Protein AF-A0A529GI12-F1 (afdb_monomer)

Sequence (80 aa):
LRPILMTTAAMALGVVPLIISSGAGAAARYSMGLVIFTGILVGTMFTLFVVPMFYTFIASKDLPHHAEKPDPNLMPALQD

pLDDT: mean 81.03, std 10.63, range [59.0, 94.19]

Foldseek 3Di:
DVVLVVVLVVQLVVLVCLLVDDDVCSVVSNVVSVCSNVCSVVVSVCCVPVVVVVVCVVVVVVPDPPPVPPDPVVPCVVVD

Mean predicted aligned error: 12.0 Å

Solvent-accessible surface area (backbone atoms 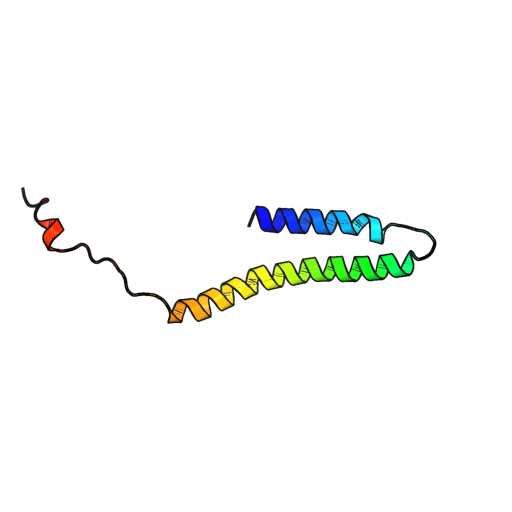only — not comparable to full-atom values): 4802 Å² total; per-residue (Å²): 108,75,68,61,53,51,52,51,51,54,54,48,61,67,37,48,59,42,50,73,45,80,63,95,63,25,70,60,38,27,53,52,28,52,53,50,47,53,48,52,57,52,50,49,53,47,48,71,53,48,53,56,53,51,45,53,65,51,46,72,76,64,67,74,84,72,74,78,67,77,58,76,84,75,58,69,82,81,74,126

Structure (mmCIF, N/CA/C/O backbone):
data_AF-A0A529GI12-F1
#
_entry.id   AF-A0A529GI12-F1
#
loop_
_atom_site.group_PDB
_atom_site.id
_atom_site.type_symbol
_atom_site.label_atom_id
_atom_site.label_alt_id
_atom_site.label_comp_id
_atom_site.label_asym_id
_atom_site.label_entity_id
_atom_site.label_seq_id
_atom_site.pdbx_PDB_ins_code
_atom_site.Cartn_x
_atom_site.Cartn_y
_atom_site.Cartn_z
_atom_site.occupancy
_atom_site.B_iso_or_equiv
_atom_site.auth_seq_id
_atom_site.auth_comp_id
_atom_site.auth_asym_id
_atom_site.auth_atom_id
_atom_site.pdbx_PDB_model_num
ATOM 1 N N . LEU A 1 1 ? -2.108 6.454 10.798 1.00 64.38 1 LEU A N 1
ATOM 2 C CA . LEU A 1 1 ? -2.148 6.704 9.333 1.00 64.38 1 LEU A CA 1
ATOM 3 C C . LEU A 1 1 ? -0.808 7.158 8.753 1.00 64.38 1 LEU A C 1
ATOM 5 O O . LEU A 1 1 ? -0.419 6.609 7.732 1.00 64.38 1 LEU A O 1
ATOM 9 N N . ARG A 1 2 ? -0.077 8.088 9.399 1.00 78.12 2 ARG A N 1
ATOM 10 C CA . ARG A 1 2 ? 1.243 8.561 8.922 1.00 78.12 2 ARG A CA 1
ATOM 11 C C . ARG A 1 2 ? 2.221 7.432 8.511 1.00 78.12 2 ARG A C 1
ATOM 13 O O . ARG A 1 2 ? 2.763 7.545 7.420 1.00 78.12 2 ARG A O 1
ATOM 20 N N . PRO A 1 3 ? 2.380 6.326 9.270 1.00 84.00 3 PRO A N 1
ATOM 21 C CA . PRO A 1 3 ? 3.296 5.242 8.883 1.00 84.00 3 PRO A CA 1
ATOM 22 C C . PRO A 1 3 ? 2.821 4.407 7.685 1.00 84.00 3 PRO A C 1
ATOM 24 O O . PRO A 1 3 ? 3.632 4.023 6.853 1.00 84.00 3 PRO A O 1
ATOM 27 N N . ILE A 1 4 ? 1.509 4.164 7.568 1.00 82.75 4 ILE A N 1
ATOM 28 C CA . ILE A 1 4 ? 0.919 3.351 6.488 1.00 82.75 4 ILE A CA 1
ATOM 29 C C . ILE A 1 4 ? 1.065 4.072 5.149 1.00 82.75 4 ILE A C 1
ATOM 31 O O . ILE A 1 4 ? 1.487 3.480 4.163 1.00 82.75 4 ILE A O 1
ATOM 35 N N . LEU A 1 5 ? 0.780 5.377 5.127 1.00 82.25 5 LEU A N 1
ATOM 36 C CA . LEU A 1 5 ? 0.965 6.173 3.917 1.00 82.25 5 LEU A CA 1
ATOM 37 C C . LEU A 1 5 ? 2.444 6.234 3.509 1.00 82.25 5 LEU A C 1
ATOM 39 O O . LEU A 1 5 ? 2.750 6.115 2.325 1.00 82.25 5 LEU A O 1
ATOM 43 N N . MET A 1 6 ? 3.362 6.331 4.478 1.00 91.50 6 MET A N 1
ATOM 44 C CA . MET A 1 6 ? 4.808 6.345 4.230 1.00 91.50 6 MET A CA 1
ATOM 45 C C . MET A 1 6 ? 5.306 5.064 3.550 1.00 91.50 6 MET A C 1
ATOM 47 O O . MET A 1 6 ? 6.035 5.145 2.563 1.00 91.50 6 MET A O 1
ATOM 51 N N . THR A 1 7 ? 4.895 3.888 4.035 1.00 90.00 7 THR A N 1
ATOM 52 C CA . THR A 1 7 ? 5.328 2.609 3.452 1.00 90.00 7 THR A CA 1
ATOM 53 C C . THR A 1 7 ? 4.736 2.399 2.064 1.00 90.00 7 THR A C 1
ATOM 55 O O . THR A 1 7 ? 5.451 1.994 1.149 1.00 90.00 7 THR A O 1
ATOM 58 N N . THR A 1 8 ? 3.463 2.752 1.866 1.00 84.75 8 THR A N 1
ATOM 59 C CA . THR A 1 8 ? 2.819 2.642 0.550 1.00 84.75 8 THR A CA 1
ATOM 60 C C . THR A 1 8 ? 3.424 3.593 -0.475 1.00 84.75 8 THR A C 1
ATOM 62 O O . THR A 1 8 ? 3.630 3.196 -1.619 1.00 84.75 8 THR A O 1
ATOM 65 N N . ALA A 1 9 ? 3.799 4.809 -0.064 1.00 84.00 9 ALA A N 1
ATOM 66 C CA . ALA A 1 9 ? 4.490 5.761 -0.926 1.00 84.00 9 ALA A CA 1
ATOM 67 C C . ALA A 1 9 ? 5.893 5.263 -1.302 1.00 84.00 9 ALA A C 1
ATOM 69 O O . ALA A 1 9 ? 6.255 5.292 -2.476 1.00 84.00 9 ALA A O 1
ATOM 70 N N . ALA A 1 10 ? 6.661 4.745 -0.338 1.00 89.00 10 ALA A N 1
ATOM 71 C CA . ALA A 1 10 ? 7.982 4.177 -0.602 1.00 89.00 10 ALA A CA 1
ATOM 72 C C . ALA A 1 10 ? 7.916 3.000 -1.591 1.00 89.00 10 ALA A C 1
ATOM 74 O O . ALA A 1 10 ? 8.714 2.925 -2.524 1.00 89.00 10 ALA A O 1
ATOM 75 N N . MET A 1 11 ? 6.931 2.112 -1.430 1.00 8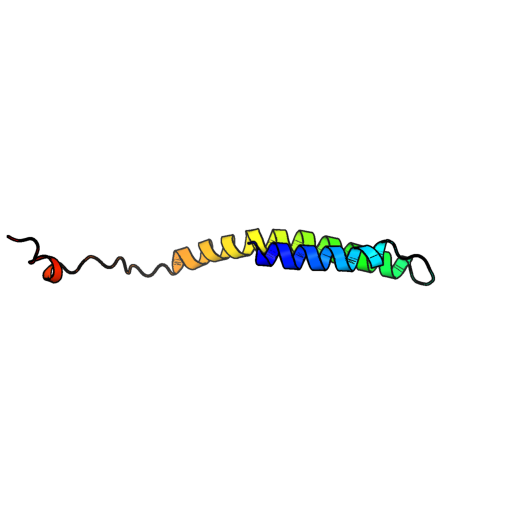7.06 11 MET A N 1
ATOM 76 C CA . MET A 1 11 ? 6.751 0.957 -2.307 1.00 87.06 11 MET A CA 1
ATOM 77 C C . MET A 1 11 ? 6.298 1.368 -3.715 1.00 87.06 11 MET A C 1
ATOM 79 O O . MET A 1 11 ? 6.839 0.870 -4.699 1.00 87.06 11 MET A O 1
ATOM 83 N N . ALA A 1 12 ? 5.373 2.328 -3.826 1.00 83.94 12 ALA A N 1
ATOM 84 C CA . ALA A 1 12 ? 4.955 2.886 -5.110 1.00 83.94 12 ALA A CA 1
ATOM 85 C C . ALA A 1 12 ? 6.139 3.511 -5.866 1.00 83.94 12 ALA A C 1
ATOM 87 O O . ALA A 1 12 ? 6.365 3.189 -7.031 1.00 83.94 12 ALA A O 1
ATOM 88 N N . LEU A 1 13 ? 6.945 4.335 -5.188 1.00 87.06 13 LEU A N 1
ATOM 89 C CA . LEU A 1 13 ? 8.144 4.946 -5.767 1.00 87.06 13 LEU A CA 1
ATOM 90 C C . LEU A 1 13 ? 9.211 3.912 -6.156 1.00 87.06 13 LEU A C 1
ATOM 92 O O . LEU A 1 13 ? 9.884 4.098 -7.164 1.00 87.06 13 LEU A O 1
ATOM 96 N N . GLY A 1 14 ? 9.349 2.809 -5.414 1.00 86.56 14 GLY A N 1
ATOM 97 C CA . GLY A 1 14 ? 10.271 1.720 -5.756 1.00 86.56 14 GLY A CA 1
ATOM 98 C C . GLY A 1 14 ? 9.872 0.931 -7.009 1.00 86.56 14 GLY A C 1
ATOM 99 O O . GLY A 1 14 ? 10.734 0.388 -7.698 1.00 86.56 14 GLY A O 1
ATOM 100 N N . VAL A 1 15 ? 8.577 0.893 -7.339 1.00 84.69 15 VAL A N 1
ATOM 1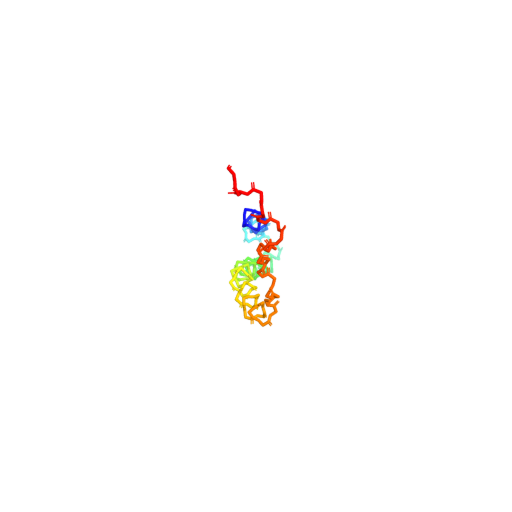01 C CA . VAL A 1 15 ? 8.049 0.182 -8.517 1.00 84.69 15 VAL A CA 1
ATOM 102 C C . VAL A 1 15 ? 8.057 1.060 -9.770 1.00 84.69 15 VAL A C 1
ATOM 104 O O . VAL A 1 15 ? 8.189 0.542 -10.877 1.00 84.69 15 VAL A O 1
ATOM 107 N N . VAL A 1 16 ? 7.995 2.385 -9.618 1.00 84.56 16 VAL A N 1
ATOM 108 C CA . VAL A 1 16 ? 8.030 3.348 -10.733 1.00 84.56 16 VAL A CA 1
ATOM 109 C C . VAL A 1 16 ? 9.191 3.087 -11.717 1.00 84.56 16 VAL A C 1
ATOM 111 O O . VAL A 1 16 ? 8.901 2.944 -12.905 1.00 84.56 16 VAL A O 1
ATOM 114 N N . PRO A 1 17 ? 10.462 2.908 -11.294 1.00 80.62 17 PRO A N 1
ATOM 115 C CA . PRO A 1 17 ? 11.582 2.611 -12.194 1.00 80.62 17 PRO A CA 1
ATOM 116 C C . PRO A 1 17 ? 11.401 1.340 -13.033 1.00 80.62 17 PRO A C 1
ATOM 118 O O . PRO A 1 17 ? 11.876 1.282 -14.165 1.00 80.62 17 PRO A O 1
ATOM 121 N N . LEU A 1 18 ? 10.700 0.327 -12.508 1.00 79.56 18 LEU A N 1
ATOM 122 C CA . LEU A 1 18 ? 10.447 -0.932 -13.220 1.00 79.56 18 LEU A CA 1
ATOM 123 C C . LEU A 1 18 ? 9.518 -0.734 -14.424 1.00 79.56 18 LEU A C 1
ATOM 125 O O . LEU A 1 18 ? 9.637 -1.462 -15.408 1.00 79.56 18 LEU A O 1
ATOM 129 N N . ILE A 1 19 ? 8.626 0.258 -14.351 1.00 75.69 19 ILE A N 1
ATOM 130 C CA . ILE A 1 19 ? 7.652 0.591 -15.399 1.00 75.69 19 ILE A CA 1
ATOM 131 C C . ILE A 1 19 ? 8.313 1.411 -16.517 1.0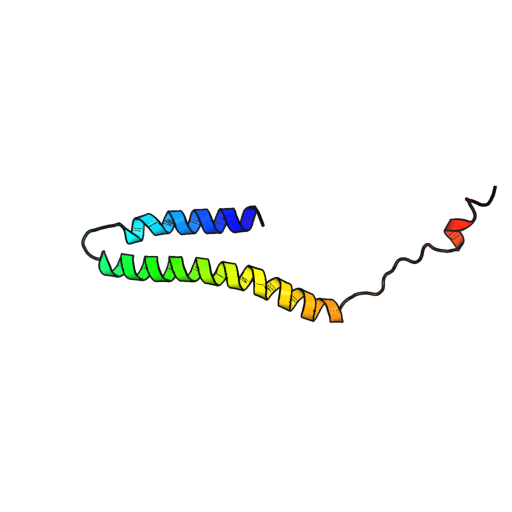0 75.69 19 ILE A C 1
ATOM 133 O O . ILE A 1 19 ? 7.990 1.227 -17.687 1.00 75.69 19 ILE A O 1
ATOM 137 N N . ILE A 1 20 ? 9.260 2.289 -16.174 1.00 79.62 20 ILE A N 1
ATOM 138 C CA . ILE A 1 20 ? 9.973 3.160 -17.13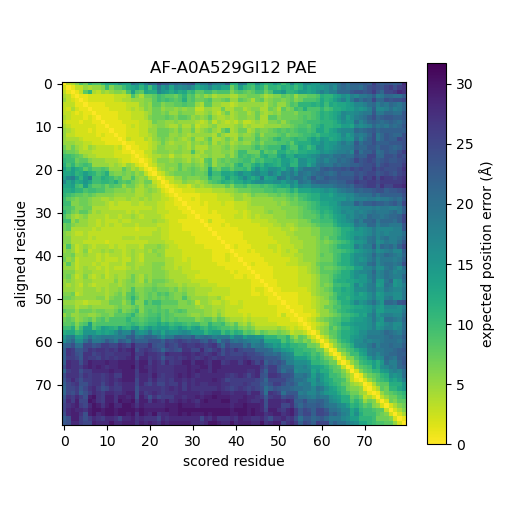1 1.00 79.62 20 ILE A CA 1
ATOM 139 C C . ILE A 1 20 ? 11.228 2.504 -17.734 1.00 79.62 20 ILE A C 1
ATOM 141 O O . ILE A 1 20 ? 11.811 3.044 -18.675 1.00 79.62 20 ILE A O 1
ATOM 145 N N . SER A 1 21 ? 11.663 1.348 -17.218 1.00 77.75 21 SER A N 1
ATOM 146 C CA . SER A 1 21 ? 12.849 0.645 -17.724 1.00 77.75 21 SER A CA 1
ATOM 147 C C . SER A 1 21 ? 12.610 0.110 -19.142 1.00 77.75 21 SER A C 1
ATOM 149 O O . SER A 1 21 ? 11.663 -0.642 -19.377 1.00 77.75 21 SER A O 1
ATOM 151 N N . SER A 1 22 ? 13.515 0.423 -20.067 1.00 73.88 22 SER A N 1
ATOM 152 C CA . SER A 1 22 ? 13.528 -0.084 -21.444 1.00 73.88 22 SER A CA 1
ATOM 153 C C . SER A 1 22 ? 14.689 -1.068 -21.654 1.00 73.88 22 SER A C 1
ATOM 155 O O . SER A 1 22 ? 15.743 -0.947 -21.032 1.00 73.88 22 SER A O 1
ATOM 157 N N . GLY A 1 23 ? 14.482 -2.094 -22.487 1.00 80.12 23 GLY A N 1
ATOM 158 C CA . GLY A 1 23 ? 15.462 -3.159 -22.745 1.00 80.12 23 GLY A CA 1
ATOM 159 C C . GLY A 1 23 ? 14.832 -4.547 -22.906 1.00 80.12 23 GLY A C 1
ATOM 160 O O . GLY A 1 23 ? 13.609 -4.697 -22.943 1.00 80.12 23 GLY A O 1
ATOM 161 N N . ALA A 1 24 ? 15.665 -5.588 -22.993 1.00 81.50 24 ALA A N 1
ATOM 162 C CA . ALA A 1 24 ? 15.195 -6.971 -23.079 1.00 81.50 24 ALA A CA 1
ATOM 163 C C . ALA A 1 24 ? 14.363 -7.346 -21.835 1.00 81.50 24 ALA A C 1
ATOM 165 O O . ALA A 1 24 ? 14.798 -7.158 -20.698 1.00 81.50 24 ALA A O 1
ATOM 166 N N . GLY A 1 25 ? 13.145 -7.850 -22.052 1.00 82.00 25 GLY A N 1
ATOM 167 C CA . GLY A 1 25 ? 12.207 -8.175 -20.971 1.00 82.00 25 GLY A CA 1
ATOM 168 C C . GLY A 1 25 ? 11.455 -6.975 -20.374 1.00 82.00 25 GLY A C 1
ATOM 169 O O . GLY A 1 25 ? 10.756 -7.148 -19.377 1.00 82.00 25 GLY A O 1
ATOM 170 N N . ALA A 1 26 ? 11.543 -5.779 -20.972 1.00 83.31 26 ALA A N 1
ATOM 171 C CA . ALA A 1 26 ? 10.815 -4.593 -20.506 1.00 83.31 26 ALA A CA 1
ATOM 172 C C . ALA A 1 26 ? 9.294 -4.806 -20.450 1.00 83.31 26 ALA A C 1
ATOM 174 O O . ALA A 1 26 ? 8.667 -4.414 -19.473 1.00 83.31 26 ALA A O 1
ATOM 175 N N . ALA A 1 27 ? 8.709 -5.509 -21.426 1.00 84.62 27 ALA A N 1
ATOM 176 C CA . ALA A 1 27 ? 7.279 -5.834 -21.418 1.00 84.62 27 ALA A CA 1
ATOM 177 C C . ALA A 1 27 ? 6.864 -6.655 -20.178 1.00 84.62 27 ALA A C 1
ATOM 179 O O . ALA A 1 27 ? 5.826 -6.390 -19.573 1.00 84.62 27 ALA A O 1
ATOM 180 N N . ALA A 1 28 ? 7.703 -7.607 -19.749 1.00 87.81 28 ALA A N 1
ATOM 181 C CA . ALA A 1 28 ? 7.441 -8.416 -18.559 1.00 87.81 28 ALA A CA 1
ATOM 182 C C . ALA A 1 28 ? 7.542 -7.585 -17.268 1.00 87.81 28 ALA A C 1
ATOM 184 O O . ALA A 1 28 ? 6.688 -7.700 -16.389 1.00 87.81 28 ALA A O 1
ATOM 185 N N . ARG A 1 29 ? 8.548 -6.704 -17.166 1.00 88.62 29 ARG A N 1
ATOM 186 C CA . ARG A 1 29 ? 8.717 -5.790 -16.020 1.00 88.62 29 ARG A CA 1
ATOM 187 C C . ARG A 1 29 ? 7.601 -4.756 -15.940 1.00 88.62 29 ARG A C 1
ATOM 189 O O . ARG A 1 29 ? 7.112 -4.491 -14.849 1.00 88.62 29 ARG A O 1
ATOM 196 N N . TYR A 1 30 ? 7.167 -4.238 -17.084 1.00 88.12 30 TYR A N 1
ATOM 197 C CA . TYR A 1 30 ? 6.037 -3.324 -17.187 1.00 88.12 30 TYR A CA 1
ATOM 198 C C . TYR A 1 30 ? 4.751 -3.981 -16.676 1.00 88.12 30 TYR A C 1
ATOM 200 O O . TYR A 1 30 ? 4.088 -3.429 -15.801 1.00 88.12 30 TYR A O 1
ATOM 208 N N . SER A 1 31 ? 4.441 -5.196 -17.145 1.00 89.38 31 SER A N 1
ATOM 209 C CA . SER A 1 31 ? 3.260 -5.937 -16.690 1.00 89.38 31 SER A CA 1
ATOM 210 C C . SER A 1 31 ? 3.308 -6.228 -15.186 1.00 89.38 31 SER A C 1
ATOM 212 O O . SER A 1 31 ? 2.318 -6.015 -14.490 1.00 89.38 31 SER A O 1
ATOM 214 N N . MET A 1 32 ? 4.457 -6.676 -14.669 1.00 90.25 32 MET A N 1
ATOM 215 C CA . MET A 1 32 ? 4.662 -6.905 -13.232 1.00 90.25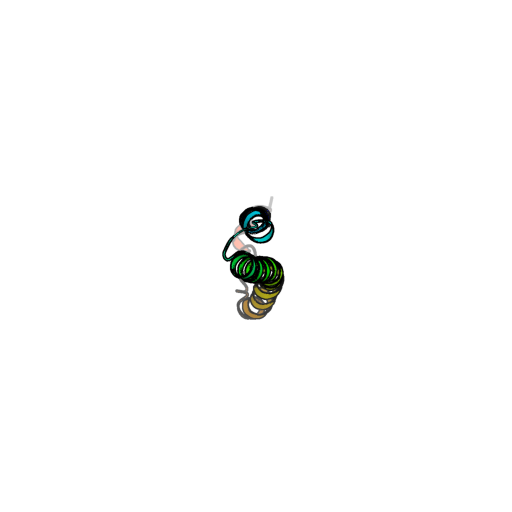 32 MET A CA 1
ATOM 216 C C . MET A 1 32 ? 4.498 -5.610 -12.425 1.00 90.25 32 MET A C 1
ATOM 218 O O . MET A 1 32 ? 3.774 -5.584 -11.433 1.00 90.25 32 MET A O 1
ATOM 222 N N . GLY A 1 33 ? 5.135 -4.521 -12.862 1.00 88.25 33 GLY A N 1
ATOM 223 C CA . GLY A 1 33 ? 5.096 -3.230 -12.181 1.00 88.25 33 GLY A CA 1
ATOM 224 C C . GLY A 1 33 ? 3.689 -2.639 -12.124 1.00 88.25 33 GLY A C 1
ATOM 225 O O . GLY A 1 33 ? 3.282 -2.130 -11.083 1.00 88.25 33 GLY A O 1
ATOM 226 N N . LEU A 1 34 ? 2.910 -2.774 -13.199 1.00 90.62 34 LEU A N 1
ATOM 227 C CA . LEU A 1 34 ? 1.530 -2.294 -13.259 1.00 90.62 34 LEU A CA 1
ATOM 228 C C . LEU A 1 34 ? 0.612 -3.085 -12.311 1.00 90.62 34 LEU A C 1
ATOM 230 O O . LEU A 1 34 ? -0.152 -2.484 -11.552 1.00 90.62 34 LEU A O 1
ATOM 234 N N . VAL A 1 35 ? 0.727 -4.418 -12.280 1.00 92.88 35 VAL A N 1
ATOM 235 C CA . VAL A 1 35 ? -0.030 -5.271 -11.342 1.00 92.88 35 VAL A CA 1
ATOM 236 C C . VAL A 1 35 ? 0.311 -4.938 -9.891 1.00 92.88 35 VAL A C 1
ATOM 238 O O . VAL A 1 35 ? -0.584 -4.790 -9.063 1.00 92.88 35 VAL A O 1
ATOM 241 N N . ILE A 1 36 ? 1.596 -4.770 -9.574 1.00 91.75 36 ILE A N 1
ATOM 242 C CA . ILE A 1 36 ? 2.037 -4.450 -8.214 1.00 91.75 36 ILE A CA 1
ATOM 243 C C . ILE A 1 36 ? 1.539 -3.058 -7.809 1.00 91.75 36 ILE A C 1
ATOM 245 O O . ILE A 1 36 ? 0.951 -2.906 -6.742 1.00 91.75 36 ILE A O 1
ATOM 249 N N . PHE A 1 37 ? 1.716 -2.047 -8.662 1.00 89.62 37 PHE A N 1
ATOM 250 C CA . PHE A 1 37 ? 1.299 -0.676 -8.365 1.00 89.62 37 PHE A CA 1
ATOM 251 C C . PHE A 1 37 ? -0.207 -0.584 -8.093 1.00 89.62 37 PHE A C 1
ATOM 253 O O . PHE A 1 37 ? -0.633 -0.031 -7.078 1.00 89.62 37 PHE A O 1
ATOM 260 N N . THR A 1 38 ? -1.014 -1.179 -8.974 1.00 91.69 38 THR A N 1
ATOM 261 C CA . THR A 1 38 ? -2.473 -1.207 -8.818 1.00 91.69 38 THR A CA 1
ATOM 262 C C . THR A 1 38 ? -2.892 -2.023 -7.595 1.00 91.69 38 THR A C 1
ATOM 264 O O . THR A 1 38 ? -3.732 -1.568 -6.820 1.00 91.69 38 THR A O 1
ATOM 267 N N . GLY A 1 39 ? -2.261 -3.177 -7.361 1.00 92.94 39 GLY A N 1
ATOM 268 C CA . GLY A 1 39 ? -2.537 -4.046 -6.220 1.00 92.94 39 GLY A CA 1
ATOM 269 C C . GLY A 1 39 ? -2.253 -3.389 -4.872 1.00 92.94 39 GLY A C 1
ATOM 270 O O . GLY A 1 39 ? -3.074 -3.491 -3.964 1.00 92.94 39 GLY A O 1
ATOM 271 N N . ILE A 1 40 ? -1.141 -2.661 -4.734 1.00 91.88 40 ILE A N 1
ATOM 272 C CA . ILE A 1 40 ? -0.815 -1.967 -3.480 1.00 91.88 40 ILE A CA 1
ATOM 273 C C . ILE A 1 40 ? -1.755 -0.775 -3.272 1.00 91.88 40 ILE A C 1
ATOM 275 O O . ILE A 1 40 ? -2.223 -0.566 -2.153 1.00 91.88 40 ILE A O 1
ATOM 279 N N . LEU A 1 41 ? -2.076 -0.015 -4.326 1.00 90.62 41 LEU A N 1
ATOM 280 C CA . LEU A 1 41 ? -2.985 1.132 -4.234 1.00 90.62 41 LEU A CA 1
ATOM 281 C C . LEU A 1 41 ? -4.393 0.695 -3.803 1.00 90.62 41 LEU A C 1
ATOM 283 O O . LEU A 1 41 ? -4.935 1.202 -2.818 1.00 90.62 41 LEU A O 1
ATOM 287 N N . VAL A 1 42 ? -4.960 -0.292 -4.503 1.00 94.00 42 VAL A N 1
ATOM 288 C CA . VAL A 1 42 ? -6.296 -0.826 -4.213 1.00 94.00 42 VAL A CA 1
ATOM 289 C C . VAL A 1 42 ? -6.302 -1.595 -2.895 1.00 94.00 42 VAL A C 1
ATOM 291 O O . VAL A 1 42 ? -7.198 -1.395 -2.081 1.00 94.00 42 VAL A O 1
ATOM 294 N N . GLY A 1 43 ? -5.291 -2.426 -2.637 1.00 93.50 43 GLY A N 1
ATOM 295 C CA . GLY A 1 43 ? -5.179 -3.213 -1.409 1.00 93.50 43 GLY A CA 1
ATOM 296 C C . GLY A 1 43 ? -5.033 -2.348 -0.157 1.00 93.50 43 GLY A C 1
ATOM 297 O O . GLY A 1 43 ? -5.639 -2.651 0.871 1.00 93.50 43 GLY A O 1
ATOM 298 N N . THR A 1 44 ? -4.303 -1.232 -0.243 1.00 91.25 44 THR A N 1
ATOM 299 C CA . THR A 1 44 ? -4.189 -0.263 0.859 1.00 91.25 44 THR A CA 1
ATOM 300 C C . THR A 1 44 ? -5.527 0.403 1.134 1.00 91.25 44 THR A C 1
ATOM 302 O O . THR A 1 44 ? -5.952 0.446 2.287 1.00 91.25 44 THR A O 1
ATOM 305 N N . MET A 1 45 ? -6.210 0.896 0.092 1.00 92.12 45 MET A N 1
ATOM 306 C CA . MET A 1 45 ? -7.544 1.482 0.241 1.00 92.12 45 MET A CA 1
ATOM 307 C C . MET A 1 45 ? -8.503 0.468 0.859 1.00 92.12 45 MET A C 1
ATOM 309 O O . MET A 1 45 ? -9.112 0.748 1.886 1.00 92.12 45 MET A O 1
ATOM 313 N N . PHE A 1 46 ? -8.560 -0.741 0.305 1.00 94.19 46 PHE A N 1
ATOM 314 C CA . PHE A 1 46 ? -9.390 -1.817 0.825 1.00 94.19 46 PHE A CA 1
ATOM 315 C C . PHE A 1 46 ? -9.087 -2.095 2.298 1.00 94.19 46 PHE A C 1
ATOM 317 O O . PHE A 1 46 ? -9.991 -2.040 3.117 1.00 94.19 46 PHE A O 1
ATOM 324 N N . THR A 1 47 ? -7.825 -2.288 2.678 1.00 91.12 47 THR A N 1
ATOM 325 C CA . THR A 1 47 ? -7.434 -2.553 4.074 1.00 91.12 47 THR A CA 1
ATOM 326 C C . THR A 1 47 ? -7.848 -1.418 5.011 1.00 91.12 47 THR A C 1
ATOM 328 O O . THR A 1 47 ? -8.422 -1.673 6.068 1.00 91.12 47 THR A O 1
ATOM 331 N N . LEU A 1 48 ? -7.607 -0.163 4.618 1.00 90.31 48 LEU A N 1
ATOM 332 C CA . LEU A 1 48 ? -7.945 1.007 5.429 1.00 90.31 48 LEU A CA 1
ATOM 333 C C . LEU A 1 48 ? -9.448 1.178 5.660 1.00 90.31 48 LEU A C 1
ATOM 335 O O . LEU A 1 48 ? -9.811 1.770 6.668 1.00 90.31 48 LEU A O 1
ATOM 339 N N . PHE A 1 49 ? -10.308 0.679 4.772 1.00 90.81 49 PHE A N 1
ATOM 340 C CA . PHE A 1 49 ? -11.764 0.749 4.943 1.00 90.81 49 PHE A CA 1
ATOM 341 C C . PHE A 1 49 ? -12.358 -0.532 5.537 1.00 90.81 49 PHE A C 1
ATOM 343 O O . PHE A 1 49 ? -13.240 -0.482 6.391 1.00 90.81 49 PHE A O 1
ATOM 350 N N . VAL A 1 50 ? -11.862 -1.690 5.114 1.00 93.94 50 VAL A N 1
ATOM 351 C CA . VAL A 1 50 ? -12.421 -2.999 5.451 1.00 93.94 50 VAL A CA 1
ATOM 352 C C . VAL A 1 50 ? -12.041 -3.418 6.859 1.00 93.94 50 VAL A C 1
ATOM 354 O O . VAL A 1 50 ? -12.918 -3.814 7.620 1.00 93.94 50 VAL A O 1
ATOM 357 N N . VAL A 1 51 ? -10.774 -3.271 7.256 1.00 92.62 51 VAL A N 1
ATOM 358 C CA . VAL A 1 51 ? -10.339 -3.606 8.620 1.00 92.62 51 VAL A CA 1
ATOM 359 C C . VAL A 1 51 ? -11.144 -2.849 9.685 1.00 92.62 51 VAL A C 1
ATOM 361 O O . VAL A 1 51 ? -11.668 -3.514 10.578 1.00 92.62 51 VAL A O 1
ATOM 364 N N . PRO A 1 52 ? -11.319 -1.511 9.624 1.00 87.31 52 PRO A N 1
ATOM 365 C CA . PRO A 1 52 ? -12.123 -0.814 10.625 1.00 87.31 52 PRO A CA 1
ATOM 366 C C . PRO A 1 52 ? -13.614 -1.153 10.549 1.00 87.31 52 PRO A C 1
ATOM 368 O O . PRO A 1 52 ? -14.249 -1.218 11.595 1.00 87.31 52 PRO A O 1
ATOM 371 N N . MET A 1 53 ? -14.171 -1.411 9.361 1.00 90.94 53 MET A N 1
ATOM 372 C CA . MET A 1 53 ? -15.571 -1.833 9.220 1.00 90.94 53 MET A CA 1
ATOM 373 C C . MET A 1 53 ? -15.829 -3.186 9.898 1.00 90.94 53 MET A C 1
ATOM 375 O O . MET A 1 53 ? -16.794 -3.336 10.645 1.00 90.94 53 MET A O 1
ATOM 379 N N . PHE A 1 54 ? -14.935 -4.155 9.706 1.00 90.94 54 PHE A N 1
ATOM 380 C CA . PHE A 1 54 ? -15.028 -5.435 10.404 1.00 90.94 54 PHE A CA 1
ATOM 381 C C . PHE A 1 54 ? -14.716 -5.302 11.895 1.00 90.94 54 PHE A C 1
ATOM 383 O O . PHE A 1 54 ? -15.383 -5.942 12.706 1.00 90.94 54 PHE A O 1
ATOM 390 N N . TYR A 1 55 ? -13.758 -4.450 12.273 1.00 87.31 55 TYR A N 1
ATOM 391 C CA . TYR A 1 55 ? -13.461 -4.180 13.676 1.00 87.31 55 TYR A CA 1
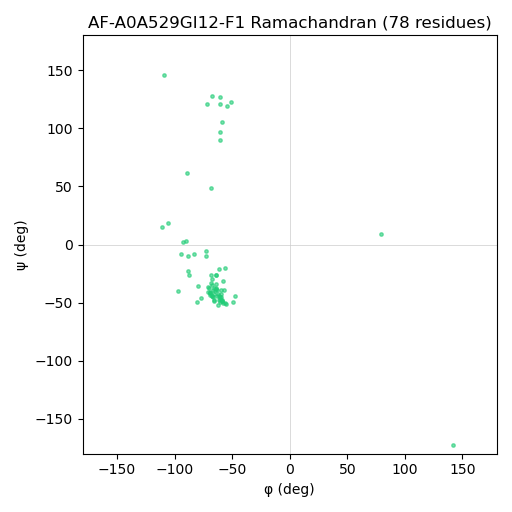ATOM 392 C C . TYR A 1 55 ? -14.689 -3.635 14.404 1.00 87.31 55 TYR A C 1
ATOM 394 O O . TYR A 1 55 ? -15.037 -4.167 15.446 1.00 87.31 55 TYR A O 1
ATOM 402 N N . THR A 1 56 ? -15.395 -2.636 13.868 1.00 85.56 56 THR A N 1
ATOM 403 C CA . THR A 1 56 ? -16.600 -2.101 14.525 1.00 85.56 56 THR A CA 1
ATOM 404 C C . THR A 1 56 ? -17.750 -3.104 14.535 1.00 85.56 56 THR A C 1
ATOM 406 O O . THR A 1 56 ? -18.482 -3.170 15.522 1.00 85.56 56 THR A O 1
ATOM 409 N N . PHE A 1 57 ? -17.893 -3.923 13.489 1.00 85.88 57 PHE A N 1
ATOM 410 C CA . PHE A 1 57 ? -18.908 -4.976 13.427 1.00 85.88 57 PHE A CA 1
ATOM 411 C C . PHE A 1 57 ? -18.694 -6.082 14.473 1.00 85.88 57 PHE A C 1
ATOM 413 O O . PHE A 1 57 ? -19.658 -6.558 15.075 1.00 85.88 57 PHE A O 1
ATOM 420 N N . ILE A 1 58 ? -17.440 -6.484 14.700 1.00 83.88 58 ILE A N 1
ATOM 421 C CA . ILE A 1 58 ? -17.071 -7.510 15.685 1.00 83.88 58 ILE A CA 1
ATOM 422 C C . ILE A 1 58 ? -17.016 -6.900 17.092 1.00 83.88 58 ILE A C 1
ATOM 424 O O . ILE A 1 58 ? -17.674 -7.405 17.993 1.00 83.88 58 ILE A O 1
ATOM 428 N N . ALA A 1 59 ? -16.331 -5.767 17.276 1.00 76.94 59 ALA A N 1
ATOM 429 C CA . ALA A 1 59 ? -16.185 -5.099 18.571 1.00 76.94 59 ALA A CA 1
ATOM 430 C C . ALA A 1 59 ? -17.518 -4.597 19.148 1.00 76.94 59 ALA A C 1
ATOM 432 O O . ALA A 1 59 ? -17.661 -4.539 20.364 1.00 76.94 59 ALA A O 1
ATOM 433 N N . SER A 1 60 ? -18.527 -4.302 18.317 1.00 63.25 60 SER A N 1
ATOM 434 C CA . SER A 1 60 ? -19.883 -4.014 18.820 1.0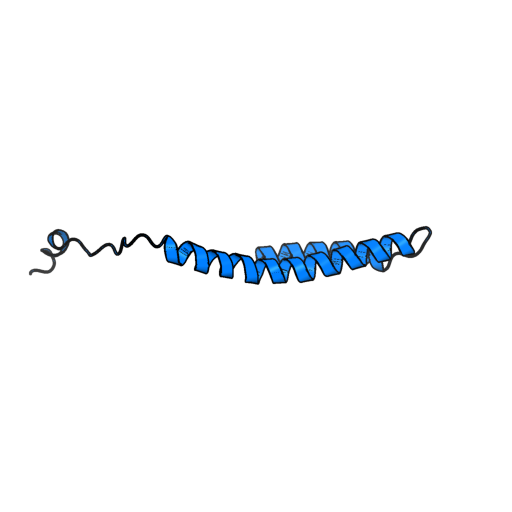0 63.25 60 SER A CA 1
ATOM 435 C C . SER A 1 60 ? -20.506 -5.196 19.571 1.00 63.25 60 SER A C 1
ATOM 437 O O . SER A 1 60 ? -21.421 -4.990 20.363 1.00 63.25 60 SER A O 1
ATOM 439 N N . LYS A 1 61 ? -20.029 -6.426 19.341 1.00 60.81 61 LYS A N 1
ATOM 440 C CA . LYS A 1 61 ? -20.472 -7.628 20.061 1.00 60.81 61 LYS A CA 1
ATOM 4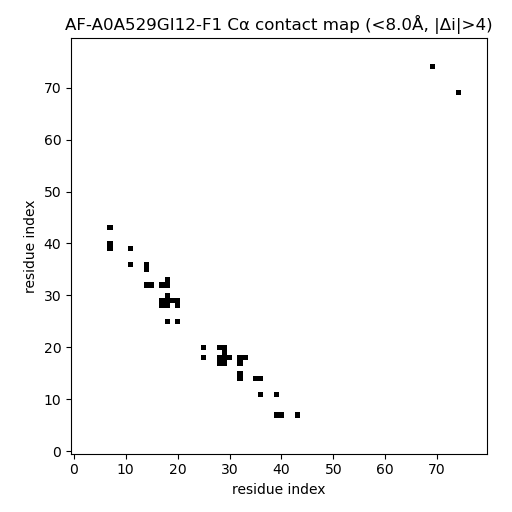41 C C . LYS A 1 61 ? -19.661 -7.884 21.335 1.00 60.81 61 LYS A C 1
ATOM 443 O O . LYS A 1 61 ? -20.190 -8.504 22.250 1.00 60.81 61 LYS A O 1
ATOM 448 N N . ASP A 1 62 ? -18.440 -7.349 21.409 1.00 60.56 62 ASP A N 1
ATOM 449 C CA . ASP A 1 62 ? -17.470 -7.594 22.485 1.00 60.56 62 ASP A CA 1
ATOM 450 C C . ASP A 1 62 ? -17.220 -6.377 23.395 1.00 60.56 62 ASP A C 1
ATOM 452 O O . ASP A 1 62 ? -16.247 -6.390 24.138 1.00 60.56 62 ASP A O 1
ATOM 456 N N . LEU A 1 63 ? -18.057 -5.326 23.373 1.00 64.56 63 LEU A N 1
ATOM 457 C CA . LEU A 1 63 ? -17.981 -4.211 24.334 1.00 64.56 63 LEU A CA 1
ATOM 458 C C . LEU A 1 63 ? -18.153 -4.742 25.773 1.00 64.56 63 LEU A C 1
ATOM 460 O O . LEU A 1 63 ? -19.287 -5.023 26.185 1.00 64.56 63 LEU A O 1
ATOM 464 N N . PRO A 1 64 ? -17.087 -4.833 26.593 1.00 60.59 64 PRO A N 1
ATOM 465 C CA . PRO A 1 64 ? -17.245 -5.127 28.001 1.00 60.59 64 PRO A CA 1
ATOM 466 C C . PRO A 1 64 ? -17.842 -3.867 28.625 1.00 60.59 64 PRO A C 1
ATOM 468 O O . PRO A 1 64 ? -17.261 -2.785 28.551 1.00 60.59 64 PRO A O 1
ATOM 471 N N . HIS A 1 65 ? -19.017 -4.000 29.231 1.00 59.66 65 HIS A N 1
ATOM 472 C CA . HIS A 1 65 ? -19.698 -2.957 29.999 1.00 59.66 65 HIS A CA 1
ATOM 473 C C . HIS A 1 65 ? -18.949 -2.615 31.307 1.00 59.66 65 HIS A C 1
ATOM 475 O O . HIS A 1 65 ? -19.551 -2.528 32.374 1.00 59.66 65 HIS A O 1
ATOM 481 N N . HIS A 1 66 ? -17.639 -2.378 31.258 1.00 59.56 66 HIS A N 1
ATOM 482 C CA . HIS A 1 66 ? -16.928 -1.688 32.329 1.00 59.56 66 HIS A CA 1
ATOM 483 C C . HIS A 1 66 ? -16.957 -0.186 32.061 1.00 59.56 66 HIS A C 1
ATOM 485 O O . HIS A 1 66 ? -15.942 0.488 31.921 1.00 59.56 66 HIS A O 1
ATOM 491 N N . ALA A 1 67 ? -18.183 0.343 32.037 1.00 62.06 67 ALA A N 1
ATOM 492 C CA . ALA A 1 67 ? -18.411 1.635 32.649 1.00 62.06 67 ALA A CA 1
ATOM 493 C C . ALA A 1 67 ? -18.036 1.456 34.125 1.00 62.06 67 ALA A C 1
ATOM 495 O O . ALA A 1 67 ? -18.811 0.897 34.903 1.00 62.06 67 ALA A O 1
ATOM 496 N N . GLU A 1 68 ? -16.812 1.840 34.478 1.00 64.38 68 GLU A N 1
ATOM 497 C CA . GLU A 1 68 ? -16.406 2.038 35.861 1.00 64.38 68 GLU A CA 1
ATOM 498 C C . GLU A 1 68 ? -17.310 3.135 36.427 1.00 64.38 68 GLU A C 1
ATOM 500 O O . GLU A 1 68 ? -17.072 4.331 36.270 1.00 64.38 68 GLU A O 1
ATOM 505 N N . LYS A 1 69 ? -18.450 2.715 36.985 1.00 66.25 69 LYS A N 1
ATOM 506 C CA . LYS A 1 69 ? -19.279 3.567 37.827 1.00 66.25 69 LYS A CA 1
ATOM 507 C C . LYS A 1 69 ? -18.370 3.941 38.998 1.00 66.25 69 LYS A C 1
ATOM 509 O O . LYS A 1 69 ? -17.896 3.011 39.653 1.00 66.25 69 LYS A O 1
ATOM 514 N N . PRO A 1 70 ? -18.094 5.234 39.243 1.00 69.69 70 PRO A N 1
ATOM 515 C CA . PRO A 1 70 ? -17.311 5.640 40.399 1.00 69.69 70 PRO A CA 1
ATOM 516 C C . PRO A 1 70 ? -17.914 4.984 41.640 1.00 69.69 70 PRO A C 1
ATOM 518 O O . PRO A 1 70 ? -19.121 5.109 41.863 1.00 69.69 70 PRO A O 1
ATOM 521 N N . ASP A 1 71 ? -17.107 4.218 42.372 1.00 74.06 71 ASP A N 1
ATOM 522 C CA . ASP A 1 71 ? -17.550 3.512 43.570 1.00 74.06 71 ASP A CA 1
ATOM 523 C C . ASP A 1 71 ? -18.186 4.538 44.530 1.00 74.06 71 ASP A C 1
ATOM 525 O O . ASP A 1 71 ? -17.509 5.488 44.938 1.00 74.06 71 ASP A O 1
ATOM 529 N N . PRO A 1 72 ? -19.475 4.395 44.888 1.00 71.56 72 PRO A N 1
ATOM 530 C CA . PRO A 1 72 ? -20.155 5.306 45.806 1.00 71.56 72 PRO A CA 1
ATOM 531 C C . PRO A 1 72 ? -19.450 5.438 47.167 1.00 71.56 72 PRO A C 1
ATOM 533 O O . PRO A 1 72 ? -19.645 6.436 47.855 1.00 71.56 72 PRO A O 1
ATOM 536 N N . ASN A 1 73 ? -18.600 4.473 47.541 1.00 69.88 73 ASN A N 1
ATOM 537 C CA . ASN A 1 73 ? -17.802 4.499 48.770 1.00 69.88 73 ASN A CA 1
ATOM 538 C C . ASN A 1 73 ? -16.489 5.297 48.645 1.00 69.88 73 ASN A C 1
ATOM 540 O O . ASN A 1 73 ? -15.826 5.532 49.652 1.00 69.88 73 ASN A O 1
ATOM 544 N N . LEU A 1 74 ? -16.118 5.738 47.436 1.00 72.12 74 LEU A N 1
ATOM 545 C CA . LEU A 1 74 ? -15.004 6.660 47.161 1.00 72.12 74 LEU A CA 1
ATOM 546 C C . LEU A 1 74 ? -15.454 8.130 47.071 1.00 72.12 74 LEU A C 1
ATOM 548 O O . LEU A 1 74 ? -14.613 9.027 47.064 1.00 72.12 74 LEU A O 1
ATOM 552 N N . MET A 1 75 ? -16.769 8.391 47.079 1.00 69.69 75 MET A N 1
ATOM 553 C CA . MET A 1 75 ? -17.359 9.735 47.142 1.00 69.69 75 MET A CA 1
ATOM 554 C C . MET A 1 75 ? -17.658 10.334 48.543 1.00 69.69 75 MET A C 1
ATOM 556 O O . MET A 1 75 ? -18.149 11.463 48.564 1.00 69.69 75 MET A O 1
ATOM 560 N N . PRO A 1 76 ? -17.352 9.727 49.715 1.00 69.75 76 PRO A N 1
ATOM 561 C CA . PRO A 1 76 ? -17.652 10.362 51.003 1.00 69.75 76 PRO A CA 1
ATOM 562 C C . PRO A 1 76 ? -16.739 11.558 51.335 1.00 69.75 76 PRO A C 1
ATOM 564 O O . PRO A 1 76 ? -16.977 12.233 52.327 1.00 69.75 76 PRO A O 1
ATOM 567 N N . ALA A 1 77 ? -15.708 11.843 50.529 1.00 69.06 77 ALA A N 1
ATOM 568 C CA . ALA A 1 77 ? -14.703 12.874 50.815 1.00 69.06 77 ALA A CA 1
ATOM 569 C C . ALA A 1 77 ? -15.002 14.272 50.230 1.00 69.06 77 ALA A C 1
ATOM 571 O O . ALA A 1 77 ? -14.181 15.172 50.369 1.00 69.06 77 ALA A O 1
ATOM 572 N N . LEU A 1 78 ? -16.146 14.471 49.565 1.00 70.12 78 LEU A N 1
ATOM 573 C CA . LEU A 1 78 ? -16.605 15.797 49.091 1.00 70.12 78 LEU A CA 1
ATOM 574 C C . LEU A 1 78 ? -17.761 16.350 49.954 1.00 70.12 78 LEU A C 1
ATOM 576 O O . LEU A 1 78 ? -18.529 17.208 49.525 1.00 70.12 78 LEU A O 1
ATOM 580 N N . GLN A 1 79 ? -17.866 15.765 51.149 1.00 65.56 79 GLN A N 1
ATOM 581 C CA . GLN A 1 79 ? -18.802 15.952 52.253 1.00 65.56 79 GLN A CA 1
ATOM 582 C C . GLN A 1 79 ? -18.698 17.220 53.111 1.00 65.56 79 GLN A C 1
ATOM 584 O O . GLN A 1 79 ? -19.557 17.386 53.966 1.00 65.56 79 GLN A O 1
ATOM 589 N N . ASP A 1 80 ? -17.654 18.049 52.979 1.00 59.00 80 ASP A N 1
ATOM 590 C CA . ASP A 1 80 ? -17.306 19.054 54.006 1.00 59.00 80 ASP A CA 1
ATOM 591 C C . ASP A 1 80 ? -16.846 20.394 53.406 1.00 59.00 80 ASP A C 1
ATOM 593 O O . ASP A 1 80 ? -15.871 20.394 52.615 1.00 59.00 80 ASP A O 1
#

Secondary structure (DSSP, 8-state):
-HHHHHHHHHHHHHHHHHHH--STTHHHHHHHHHHHHHHHHHHHHHHHHHHHHHHHHHHTT-------PPPTTT-GGG--

Radius of gyration: 25.25 Å; Cα contacts (8 Å, |Δi|>4): 23; chains: 1; bounding box: 36×28×77 Å